Protein AF-A0A6I7X3Z9-F1 (afdb_monomer_lite)

Structure (mmCIF, N/CA/C/O backbone):
data_AF-A0A6I7X3Z9-F1
#
_entry.id   AF-A0A6I7X3Z9-F1
#
loop_
_atom_site.group_PDB
_atom_site.id
_atom_site.type_symbol
_atom_site.label_atom_id
_atom_site.label_alt_id
_atom_site.label_comp_id
_atom_site.label_asym_id
_atom_site.label_entity_id
_atom_site.label_seq_id
_atom_site.pdbx_PDB_ins_code
_atom_site.Cartn_x
_atom_site.Cartn_y
_atom_site.Cartn_z
_atom_site.occupancy
_atom_site.B_iso_or_equiv
_atom_site.auth_seq_id
_atom_site.auth_comp_id
_atom_site.auth_asym_id
_atom_site.auth_atom_id
_atom_site.pdbx_PDB_model_num
ATOM 1 N N . TYR A 1 1 ? -8.063 15.285 -9.037 1.00 55.78 1 TYR A N 1
ATOM 2 C CA . TYR A 1 1 ? -6.685 15.097 -8.549 1.00 55.78 1 TYR A CA 1
ATOM 3 C C . TYR A 1 1 ? -5.780 14.914 -9.747 1.00 55.78 1 TYR A C 1
ATOM 5 O O . TYR A 1 1 ? -6.023 14.003 -10.529 1.00 55.78 1 TYR A O 1
ATOM 13 N N . GLU A 1 2 ? -4.799 15.794 -9.917 1.00 86.88 2 GLU A N 1
ATOM 14 C CA . GLU A 1 2 ? -3.732 15.606 -10.901 1.00 86.88 2 GLU A CA 1
ATOM 15 C C . GLU A 1 2 ? -2.637 14.758 -10.255 1.00 86.88 2 GLU A C 1
ATOM 17 O O . GLU A 1 2 ? -2.036 15.157 -9.259 1.00 86.88 2 GLU A O 1
ATOM 22 N N . TRP A 1 3 ? -2.432 13.549 -10.773 1.00 90.12 3 TRP A N 1
ATOM 23 C CA . TRP A 1 3 ? -1.378 12.659 -10.297 1.00 90.12 3 TRP A CA 1
ATOM 24 C C . TRP A 1 3 ? -0.114 12.864 -11.141 1.00 90.12 3 TRP A C 1
ATOM 26 O O . TRP A 1 3 ? -0.228 12.980 -12.363 1.00 90.12 3 TRP A O 1
ATOM 36 N N . PRO A 1 4 ? 1.090 12.865 -10.540 1.00 95.50 4 PRO A N 1
ATOM 37 C CA . PRO A 1 4 ? 2.332 12.982 -11.294 1.00 95.50 4 PRO A CA 1
ATOM 38 C C . PRO A 1 4 ? 2.612 11.661 -12.026 1.00 95.50 4 PRO A C 1
ATOM 40 O O . PRO A 1 4 ? 3.029 10.664 -11.428 1.00 95.50 4 PRO A O 1
ATOM 43 N N . LEU A 1 5 ? 2.323 11.640 -13.327 1.00 96.81 5 LEU A N 1
ATOM 44 C CA . LEU A 1 5 ? 2.381 10.456 -14.185 1.00 96.81 5 LEU A CA 1
ATOM 45 C C . LEU A 1 5 ? 3.463 10.594 -15.260 1.00 96.81 5 LEU A C 1
ATOM 47 O O . LEU A 1 5 ? 3.667 11.664 -15.829 1.00 96.81 5 LEU A O 1
ATOM 51 N N . LYS A 1 6 ? 4.113 9.476 -15.594 1.00 97.56 6 LYS A N 1
ATOM 52 C CA . LYS A 1 6 ? 5.050 9.349 -16.721 1.00 97.56 6 LYS A CA 1
ATOM 53 C C . LYS A 1 6 ? 4.581 8.270 -17.688 1.00 97.56 6 LYS A C 1
ATOM 55 O O . LYS A 1 6 ? 3.981 7.284 -17.268 1.00 97.56 6 LYS A O 1
ATOM 60 N N . LYS A 1 7 ? 4.861 8.454 -18.981 1.00 97.88 7 LYS A N 1
ATOM 61 C CA . LYS A 1 7 ? 4.532 7.476 -20.030 1.00 97.88 7 LYS A CA 1
ATOM 62 C C . LYS A 1 7 ? 5.337 6.186 -19.854 1.00 97.88 7 LYS A C 1
ATOM 64 O O . LYS A 1 7 ? 6.543 6.233 -19.613 1.00 97.88 7 LYS A O 1
ATOM 69 N N . ALA A 1 8 ? 4.659 5.053 -20.004 1.00 97.88 8 ALA A N 1
ATOM 70 C CA . ALA A 1 8 ? 5.274 3.739 -20.138 1.00 97.88 8 ALA A CA 1
ATOM 71 C C . ALA A 1 8 ? 6.026 3.616 -21.479 1.00 97.88 8 ALA A C 1
ATOM 73 O O . ALA A 1 8 ? 5.779 4.370 -22.422 1.00 97.88 8 ALA A O 1
ATOM 74 N N . LYS A 1 9 ? 6.978 2.683 -21.561 1.00 97.81 9 LYS A N 1
ATOM 75 C CA . LYS A 1 9 ? 7.888 2.523 -22.704 1.00 97.81 9 LYS A CA 1
ATOM 76 C C . LYS A 1 9 ? 7.414 1.492 -23.727 1.00 97.81 9 LYS A C 1
ATOM 78 O O . LYS A 1 9 ? 7.693 1.649 -24.914 1.00 97.81 9 LYS A O 1
ATOM 83 N N . LYS A 1 10 ? 6.805 0.392 -23.285 1.00 98.06 10 LYS A N 1
ATOM 84 C CA . LYS A 1 10 ? 6.406 -0.760 -24.115 1.00 98.06 10 LYS A CA 1
ATOM 85 C C . LYS A 1 10 ? 4.895 -0.913 -24.263 1.00 98.06 10 LYS A C 1
ATOM 87 O O . LYS A 1 10 ? 4.473 -1.634 -25.164 1.00 98.06 10 LYS A O 1
ATOM 92 N N . ILE A 1 11 ? 4.101 -0.252 -23.428 1.00 97.62 1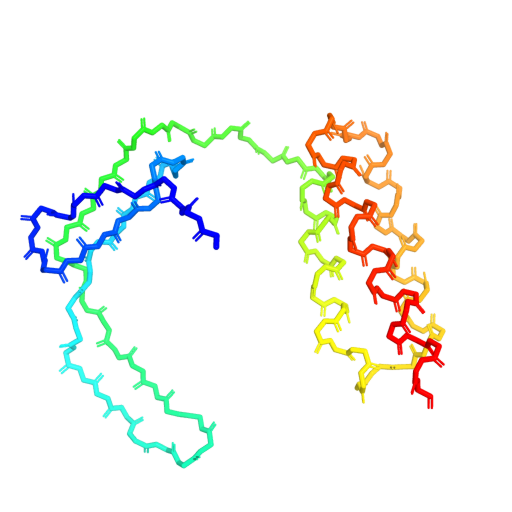1 ILE A N 1
ATOM 93 C CA . ILE A 1 11 ? 2.636 -0.246 -23.506 1.00 97.62 11 ILE A CA 1
ATOM 94 C C . ILE A 1 11 ? 2.093 1.180 -23.618 1.00 97.62 11 ILE A C 1
ATOM 96 O O . ILE A 1 11 ? 2.750 2.134 -23.202 1.00 97.62 11 ILE A O 1
ATOM 100 N N . ASP A 1 12 ? 0.868 1.315 -24.125 1.00 97.00 12 ASP A N 1
ATOM 101 C CA . ASP A 1 12 ? 0.115 2.565 -24.013 1.00 97.00 12 ASP A CA 1
ATOM 102 C C . ASP A 1 12 ? -0.453 2.684 -22.593 1.00 97.00 12 ASP A C 1
ATOM 104 O O . ASP A 1 12 ? -1.535 2.195 -22.272 1.00 97.00 12 ASP A O 1
ATOM 108 N N . GLY A 1 13 ? 0.361 3.232 -21.695 1.00 95.75 13 GLY A N 1
ATOM 109 C CA . GLY A 1 13 ? 0.053 3.329 -20.277 1.00 95.75 13 GLY A CA 1
ATOM 110 C C . GLY A 1 13 ? 0.925 4.355 -19.567 1.00 95.75 13 GLY A C 1
ATOM 111 O O . GLY A 1 13 ? 1.800 4.987 -20.163 1.00 95.75 13 GLY A O 1
ATOM 112 N N . HIS A 1 14 ? 0.681 4.517 -18.269 1.00 97.19 14 HIS A N 1
ATOM 113 C CA . HIS A 1 14 ? 1.422 5.441 -17.418 1.00 97.19 14 HIS A CA 1
ATOM 114 C C . HIS A 1 14 ? 1.857 4.753 -16.124 1.00 97.19 14 HIS A C 1
ATOM 116 O O . HIS A 1 14 ? 1.238 3.785 -15.682 1.00 97.19 14 HIS A O 1
ATOM 122 N N . PHE A 1 15 ? 2.905 5.277 -15.499 1.00 97.50 15 PHE A N 1
ATOM 123 C CA . PHE A 1 15 ? 3.316 4.909 -14.149 1.00 97.50 15 PHE A CA 1
ATOM 124 C C . PHE A 1 15 ? 3.440 6.159 -13.270 1.00 97.50 15 PHE A C 1
ATOM 126 O O . PHE A 1 15 ? 3.653 7.265 -13.770 1.00 97.50 15 PHE A O 1
ATOM 133 N N . LEU A 1 16 ? 3.304 5.982 -11.955 1.00 97.19 16 LEU A N 1
ATOM 134 C CA . LEU A 1 16 ? 3.473 7.059 -10.977 1.00 97.19 16 LEU A CA 1
ATOM 135 C C . LEU A 1 16 ? 4.933 7.508 -10.933 1.00 97.19 16 LEU A C 1
ATOM 137 O O . LEU A 1 16 ? 5.821 6.692 -10.690 1.00 97.19 16 LEU A O 1
ATOM 141 N N . GLU A 1 17 ? 5.184 8.804 -11.096 1.00 96.69 17 GLU A N 1
ATOM 142 C CA . GLU A 1 17 ? 6.538 9.366 -11.095 1.00 96.69 17 GLU A CA 1
ATOM 143 C C . GLU A 1 17 ? 7.313 9.047 -9.807 1.00 96.69 17 GLU A C 1
ATOM 145 O O . GLU A 1 17 ? 8.509 8.778 -9.862 1.00 96.69 17 GLU A O 1
ATOM 150 N N . GLY A 1 18 ? 6.629 9.028 -8.659 1.00 94.69 18 GLY A N 1
ATOM 151 C CA . GLY A 1 18 ? 7.230 8.778 -7.345 1.00 94.69 18 GLY A CA 1
ATOM 152 C C . GLY A 1 18 ? 7.473 7.305 -6.990 1.00 94.69 18 GLY A C 1
ATOM 153 O O . GLY A 1 18 ? 7.793 7.018 -5.837 1.00 94.69 18 GLY A O 1
ATOM 154 N N . THR A 1 19 ? 7.281 6.360 -7.918 1.00 96.94 19 THR A N 1
ATOM 155 C CA . THR A 1 19 ? 7.476 4.930 -7.630 1.00 96.94 19 THR A CA 1
ATOM 156 C C . THR A 1 19 ? 8.953 4.536 -7.567 1.00 96.94 19 THR A C 1
ATOM 158 O O . THR A 1 19 ? 9.783 5.047 -8.317 1.00 96.94 19 THR A O 1
ATOM 161 N N . LEU A 1 20 ? 9.284 3.556 -6.719 1.00 98.00 20 LEU A N 1
ATOM 162 C CA . LEU A 1 20 ? 10.629 2.966 -6.672 1.00 98.00 20 LEU A CA 1
ATOM 163 C C . LEU A 1 20 ? 10.910 2.094 -7.898 1.00 98.00 20 LEU A C 1
ATOM 165 O O . LEU A 1 20 ? 12.027 2.053 -8.400 1.00 98.00 20 LEU A O 1
ATOM 169 N N . ALA A 1 21 ? 9.888 1.404 -8.395 1.00 98.06 21 ALA A N 1
ATOM 170 C CA . ALA A 1 21 ? 9.965 0.556 -9.572 1.00 98.06 21 ALA A CA 1
ATOM 171 C C . ALA A 1 21 ? 8.593 0.480 -10.244 1.00 98.06 21 ALA A C 1
ATOM 173 O O . ALA A 1 21 ? 7.560 0.686 -9.603 1.00 98.06 21 ALA A O 1
ATOM 174 N N . HIS A 1 22 ? 8.568 0.161 -11.532 1.00 98.25 22 HIS A N 1
ATOM 175 C CA . HIS A 1 22 ? 7.325 -0.175 -12.217 1.00 98.25 22 HIS A CA 1
ATOM 176 C C . HIS A 1 22 ? 7.496 -1.410 -13.096 1.00 98.25 22 HIS A C 1
ATOM 178 O O . HIS A 1 22 ? 8.600 -1.774 -13.511 1.00 98.25 22 HIS A O 1
ATOM 184 N N . CYS A 1 23 ? 6.368 -2.061 -13.358 1.00 98.25 23 CYS A N 1
ATOM 185 C CA . CYS A 1 23 ? 6.262 -3.202 -14.247 1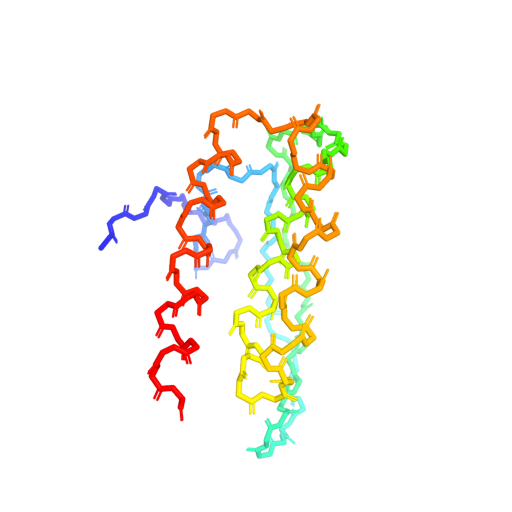.00 98.25 23 CYS A CA 1
ATOM 186 C C . CYS A 1 23 ? 5.157 -2.913 -15.257 1.00 98.25 23 CYS A C 1
ATOM 188 O O . CYS A 1 23 ? 4.004 -2.723 -14.881 1.00 98.25 23 CYS A O 1
ATOM 190 N N . GLU A 1 24 ? 5.510 -2.909 -16.533 1.00 98.38 24 GLU A N 1
ATOM 191 C CA . GLU A 1 24 ? 4.547 -2.870 -17.622 1.00 98.38 24 GLU A CA 1
ATOM 192 C C . GLU A 1 24 ? 4.101 -4.294 -17.918 1.00 98.38 24 GLU A C 1
ATOM 194 O O . GLU A 1 24 ? 4.926 -5.216 -18.010 1.00 98.38 24 GLU A O 1
ATOM 199 N N . VAL A 1 25 ? 2.792 -4.478 -18.050 1.00 98.19 25 VAL A N 1
ATOM 200 C CA . VAL A 1 25 ? 2.202 -5.795 -18.240 1.00 98.19 25 VAL A CA 1
ATOM 201 C C . VAL A 1 25 ? 1.248 -5.815 -19.421 1.00 98.19 25 VAL A C 1
ATOM 203 O O . VAL A 1 25 ? 0.575 -4.827 -19.706 1.00 98.19 25 VAL A O 1
ATOM 206 N N . LYS A 1 26 ? 1.183 -6.961 -20.095 1.00 97.81 26 LYS A N 1
ATOM 207 C CA . LYS A 1 26 ? 0.198 -7.254 -21.133 1.00 97.81 26 LYS A CA 1
ATOM 208 C C . LYS A 1 26 ? -0.729 -8.353 -20.630 1.00 97.81 26 LYS A C 1
ATOM 210 O O . LYS A 1 26 ? -0.251 -9.388 -20.169 1.00 97.81 26 LYS A O 1
ATOM 215 N N . LEU A 1 27 ? -2.035 -8.128 -20.726 1.00 97.44 27 LEU A N 1
ATOM 216 C CA . LEU A 1 27 ? -3.040 -9.145 -20.432 1.00 97.44 27 LEU A CA 1
ATOM 217 C C . LEU A 1 27 ? -2.924 -10.275 -21.461 1.00 97.44 27 LEU A C 1
ATOM 219 O O . LEU A 1 27 ? -2.955 -10.023 -22.666 1.00 97.44 27 LEU A O 1
ATOM 223 N N . THR A 1 28 ? -2.752 -11.503 -20.987 1.00 97.75 28 THR A N 1
ATOM 224 C CA . THR A 1 28 ? -2.611 -12.694 -21.837 1.00 97.75 28 THR A CA 1
ATOM 225 C C . THR A 1 28 ? -3.826 -13.600 -21.769 1.00 97.75 28 THR A C 1
ATOM 227 O O . THR A 1 28 ? -4.128 -14.279 -22.743 1.00 97.75 28 THR A O 1
ATOM 230 N N . HIS A 1 29 ? -4.503 -13.631 -20.622 1.00 97.81 29 HIS A N 1
ATOM 231 C CA . HIS A 1 29 ? -5.659 -14.487 -20.400 1.00 97.81 29 HIS A CA 1
ATOM 232 C C . HIS A 1 29 ? -6.563 -13.900 -19.316 1.00 97.81 29 HIS A C 1
ATOM 234 O O . HIS A 1 29 ? -6.080 -13.220 -18.406 1.00 97.81 29 HIS A O 1
ATOM 240 N N . VAL A 1 30 ? -7.859 -14.177 -19.416 1.00 97.94 30 VAL A N 1
ATOM 241 C CA . VAL A 1 30 ? -8.857 -13.856 -18.397 1.00 97.94 30 VAL A CA 1
ATOM 242 C C . VAL A 1 30 ? -9.616 -15.141 -18.093 1.00 97.94 30 VAL A C 1
ATOM 244 O O . VAL A 1 30 ? -10.206 -15.716 -19.004 1.00 97.94 30 VAL A O 1
ATOM 247 N N . ASP A 1 31 ? -9.591 -15.569 -16.831 1.00 97.88 31 ASP A N 1
ATOM 248 C CA . ASP A 1 31 ? -10.571 -16.533 -16.330 1.00 97.88 31 ASP A CA 1
ATOM 249 C C . ASP A 1 31 ? -11.815 -15.732 -15.948 1.00 97.88 31 ASP A C 1
ATOM 251 O O . ASP A 1 31 ? -11.795 -14.978 -14.963 1.00 97.88 31 ASP A O 1
ATOM 255 N N . ASP A 1 32 ? -12.882 -15.885 -16.727 1.00 95.62 32 ASP A N 1
ATOM 256 C CA . ASP A 1 32 ? -14.160 -15.250 -16.435 1.00 95.62 32 ASP A CA 1
ATOM 257 C C . ASP A 1 32 ? -14.836 -15.926 -15.235 1.00 95.62 32 ASP A C 1
ATOM 259 O O . ASP A 1 32 ? -15.043 -17.138 -15.196 1.00 95.62 32 ASP A O 1
ATOM 263 N N . 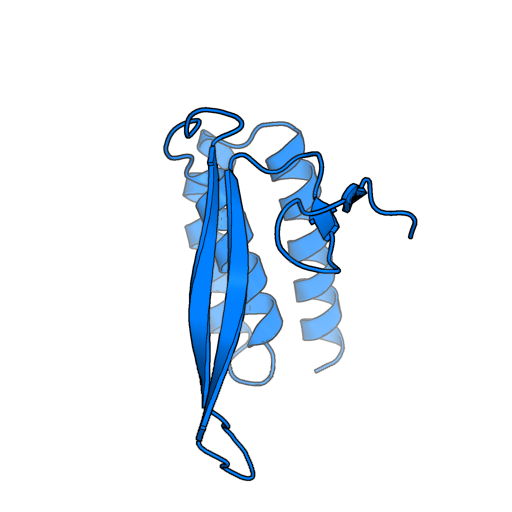ASP A 1 33 ? -15.207 -15.115 -14.249 1.00 97.38 33 ASP A N 1
ATOM 264 C CA . ASP A 1 33 ? -16.048 -15.493 -13.117 1.00 97.38 33 ASP A CA 1
ATOM 265 C C . ASP A 1 33 ? -16.918 -14.274 -12.766 1.00 97.38 33 ASP A C 1
ATOM 267 O O . ASP A 1 33 ? -16.403 -13.150 -12.732 1.00 97.38 33 ASP A O 1
ATOM 271 N N . PRO A 1 34 ? -18.228 -14.451 -12.514 1.00 95.69 34 PRO A N 1
ATOM 272 C CA . PRO A 1 34 ? -19.151 -13.334 -12.308 1.00 95.69 34 PRO A CA 1
ATOM 273 C C . PRO A 1 34 ? -18.875 -12.512 -11.038 1.00 95.69 34 PRO A C 1
ATOM 275 O O . PRO A 1 34 ? -19.396 -11.406 -10.909 1.00 95.69 34 PRO A O 1
ATOM 278 N N . VAL A 1 35 ? -18.085 -13.026 -10.090 1.00 96.81 35 VAL A N 1
ATOM 279 C CA . VAL A 1 35 ? -17.797 -12.381 -8.797 1.00 96.81 35 VAL A CA 1
ATOM 280 C C . VAL A 1 35 ? -16.296 -12.143 -8.591 1.00 96.81 35 VAL A C 1
ATOM 282 O O . VAL A 1 35 ? -15.904 -11.159 -7.959 1.00 96.81 35 VAL A O 1
ATOM 285 N N . ARG A 1 36 ? -15.435 -13.033 -9.091 1.00 96.69 36 ARG A N 1
ATOM 286 C CA . ARG A 1 36 ? -13.981 -13.020 -8.890 1.00 96.69 36 ARG A CA 1
ATOM 287 C C . ARG A 1 36 ? -13.230 -13.449 -10.164 1.00 96.69 36 ARG A C 1
ATOM 289 O O . ARG A 1 36 ? -12.609 -14.517 -10.166 1.00 96.69 36 ARG A O 1
ATOM 296 N N . PRO A 1 37 ? -13.230 -12.622 -11.222 1.00 97.44 37 PRO A N 1
ATOM 297 C CA . PRO A 1 37 ? -12.445 -12.905 -12.417 1.00 97.44 37 PRO A CA 1
ATOM 298 C C . PRO A 1 37 ? -10.946 -12.900 -12.093 1.00 97.44 37 PRO A C 1
ATOM 300 O O . PRO A 1 37 ? -10.490 -12.179 -11.195 1.00 97.44 37 PRO A O 1
ATOM 303 N N . LYS A 1 38 ? -10.158 -13.679 -12.836 1.00 98.19 38 LYS A N 1
ATOM 304 C CA . LYS A 1 38 ? -8.690 -13.661 -12.727 1.00 98.19 38 LYS A CA 1
ATOM 305 C C . LYS A 1 38 ? -8.083 -13.144 -14.017 1.00 98.19 38 LYS A C 1
ATOM 307 O O . LYS A 1 38 ? -8.358 -13.660 -15.091 1.00 98.19 38 LYS A O 1
ATOM 312 N N . LEU A 1 39 ? -7.218 -12.144 -13.900 1.00 97.88 39 LEU A N 1
ATOM 313 C CA . LEU A 1 39 ? -6.515 -11.550 -15.030 1.00 97.88 39 LEU A CA 1
ATOM 314 C C . LEU A 1 39 ? -5.053 -11.996 -14.989 1.00 97.88 39 LEU A C 1
ATOM 316 O O . LEU A 1 39 ? -4.324 -11.671 -14.049 1.00 97.88 39 LEU A O 1
ATOM 320 N N . PHE A 1 40 ? -4.618 -12.729 -16.010 1.00 98.12 40 PHE A N 1
ATOM 321 C CA . PHE A 1 40 ? -3.238 -13.180 -16.145 1.00 98.12 40 PHE A CA 1
ATOM 322 C C . PHE A 1 40 ? -2.464 -12.201 -17.009 1.00 98.12 40 PHE A C 1
ATOM 324 O O . PHE A 1 40 ? -2.786 -11.970 -18.176 1.00 98.12 40 PHE A O 1
ATOM 331 N N . CYS A 1 41 ? -1.418 -11.640 -16.422 1.00 97.88 41 CYS A N 1
ATOM 332 C CA . CYS A 1 41 ? -0.636 -10.5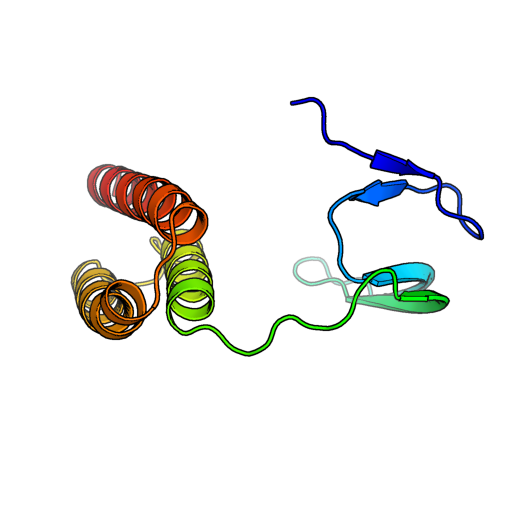75 -17.015 1.00 97.88 41 CYS A CA 1
ATOM 333 C C . CYS A 1 41 ? 0.819 -11.018 -17.174 1.00 97.88 41 CYS A C 1
ATOM 335 O O . CYS A 1 41 ? 1.481 -11.375 -16.198 1.00 97.88 41 CYS A O 1
ATOM 337 N N . GLN A 1 42 ? 1.343 -10.943 -18.396 1.00 98.12 42 GLN A N 1
ATOM 338 C CA . GLN A 1 42 ? 2.764 -11.131 -18.666 1.00 98.12 42 GLN A CA 1
ATOM 339 C C . GLN A 1 42 ? 3.508 -9.811 -18.468 1.00 98.12 42 GLN A C 1
ATOM 341 O O . GLN A 1 42 ? 3.119 -8.777 -19.007 1.00 98.12 42 GLN A O 1
ATOM 346 N N . SER A 1 43 ? 4.618 -9.845 -17.730 1.00 98.00 43 SER A N 1
ATOM 347 C CA . SER A 1 43 ? 5.525 -8.701 -17.622 1.00 98.00 43 SER A CA 1
ATOM 348 C C . SER A 1 43 ? 6.311 -8.522 -18.920 1.00 98.00 43 SER A C 1
ATOM 350 O O . SER A 1 43 ? 7.059 -9.413 -19.316 1.00 98.00 43 SER A O 1
ATOM 352 N N . VAL A 1 44 ? 6.142 -7.369 -19.569 1.00 98.44 44 VAL A N 1
ATOM 353 C CA . VAL A 1 44 ? 6.799 -7.037 -20.848 1.00 98.44 44 VAL A CA 1
ATOM 354 C C . VAL A 1 44 ? 7.925 -6.015 -20.686 1.00 98.44 44 VAL A C 1
ATOM 356 O O . VAL A 1 44 ? 8.813 -5.923 -21.533 1.00 98.44 44 VAL A O 1
ATOM 359 N N . HIS A 1 45 ? 7.921 -5.259 -19.587 1.00 98.50 45 HIS A N 1
ATOM 360 C CA . HIS A 1 45 ? 9.005 -4.355 -19.222 1.00 98.50 45 HIS A CA 1
ATOM 361 C C . HIS A 1 45 ? 9.055 -4.164 -17.706 1.00 98.50 45 HIS A C 1
ATOM 363 O O . HIS A 1 45 ? 8.017 -4.094 -17.051 1.00 98.50 45 HIS A O 1
ATOM 369 N N . ARG A 1 46 ? 10.258 -4.073 -17.137 1.00 98.25 46 ARG A N 1
ATOM 370 C CA . ARG A 1 46 ? 10.477 -3.772 -15.718 1.00 98.25 46 ARG A CA 1
ATOM 371 C C . ARG A 1 46 ? 11.558 -2.717 -15.613 1.00 98.25 46 ARG A C 1
ATOM 373 O O . ARG A 1 46 ? 12.594 -2.844 -16.261 1.00 98.25 46 ARG A O 1
ATOM 380 N N . VAL A 1 47 ? 11.325 -1.714 -14.778 1.00 98.38 47 VAL A N 1
ATOM 381 C CA . VAL A 1 47 ? 12.303 -0.662 -14.507 1.00 98.38 47 VAL A CA 1
ATOM 382 C C . VAL A 1 47 ? 12.392 -0.450 -13.009 1.00 98.38 47 VAL A C 1
ATOM 384 O O . VAL A 1 47 ? 11.372 -0.323 -12.329 1.00 98.38 47 VAL A O 1
ATOM 387 N N . ASN A 1 48 ? 13.623 -0.400 -12.513 1.00 98.19 48 ASN A N 1
ATOM 388 C CA . ASN A 1 48 ? 13.938 -0.005 -11.153 1.00 98.19 48 ASN A CA 1
ATOM 389 C C . ASN A 1 48 ? 14.485 1.428 -11.181 1.00 98.19 48 ASN A C 1
ATOM 391 O O . ASN A 1 48 ? 15.521 1.673 -11.795 1.00 98.19 48 ASN A O 1
ATOM 395 N N . HIS A 1 49 ? 13.770 2.360 -10.557 1.00 97.81 49 HIS A N 1
ATOM 396 C CA . HIS A 1 49 ? 14.121 3.782 -10.505 1.00 97.81 49 HIS A CA 1
ATOM 397 C C . HIS A 1 49 ? 14.894 4.140 -9.237 1.00 97.81 49 HIS A C 1
ATOM 399 O O . HIS A 1 49 ? 15.606 5.140 -9.207 1.00 97.81 49 HIS A O 1
ATOM 405 N N . SER A 1 50 ? 14.722 3.374 -8.158 1.00 97.56 50 SER A N 1
ATOM 406 C CA . SER A 1 50 ? 15.346 3.631 -6.861 1.00 97.56 50 SER A CA 1
ATOM 407 C C . SER A 1 50 ? 15.353 2.379 -5.992 1.00 97.56 50 SER A C 1
ATOM 409 O O . SER A 1 50 ? 14.404 1.598 -5.987 1.00 97.56 50 SER A O 1
ATOM 411 N N . ALA A 1 51 ? 16.403 2.222 -5.187 1.00 97.38 51 ALA A N 1
ATOM 412 C CA . ALA A 1 51 ? 16.503 1.119 -4.242 1.00 97.38 51 ALA A CA 1
ATOM 413 C C . ALA A 1 51 ? 15.363 1.129 -3.207 1.00 97.38 51 ALA A C 1
ATOM 415 O O . ALA A 1 51 ? 14.839 2.181 -2.822 1.00 97.38 51 ALA A O 1
ATOM 416 N N . PHE A 1 52 ? 15.016 -0.062 -2.717 1.00 96.50 52 PHE A N 1
ATOM 417 C CA . PHE A 1 52 ? 14.121 -0.208 -1.577 1.00 96.50 52 PHE A CA 1
ATOM 418 C C . PHE A 1 52 ? 14.718 0.488 -0.352 1.00 96.50 52 PHE A C 1
ATOM 420 O O . PHE A 1 52 ? 15.888 0.298 -0.026 1.00 96.50 52 PHE A O 1
ATOM 427 N N . LYS A 1 53 ? 13.904 1.294 0.331 1.00 94.94 53 LYS A N 1
ATOM 428 C CA . LYS A 1 53 ? 14.365 2.154 1.433 1.00 94.94 53 LYS A CA 1
ATOM 429 C C . LYS A 1 53 ? 14.446 1.440 2.786 1.00 94.94 53 LYS A C 1
ATOM 431 O O . LYS A 1 53 ? 14.797 2.068 3.778 1.00 94.94 53 LYS A O 1
ATOM 436 N N . GLY A 1 54 ? 14.154 0.141 2.818 1.00 97.25 54 GLY A N 1
ATOM 437 C CA . GLY A 1 54 ? 14.164 -0.668 4.031 1.00 97.25 54 GLY A CA 1
ATOM 438 C C . GLY A 1 54 ? 12.783 -0.800 4.670 1.00 97.25 54 GLY A C 1
ATOM 439 O O . GLY A 1 54 ? 11.818 -0.143 4.281 1.00 97.25 54 GLY A O 1
ATOM 440 N N . PHE A 1 55 ? 12.689 -1.695 5.649 1.00 98.25 55 PHE A N 1
ATOM 441 C CA . PHE A 1 55 ? 11.454 -1.924 6.387 1.00 98.25 55 PHE A CA 1
ATOM 442 C C . PHE A 1 55 ? 11.208 -0.813 7.407 1.00 98.25 55 PHE A C 1
ATOM 444 O O . PHE A 1 55 ? 12.102 -0.442 8.166 1.00 98.25 55 PHE A O 1
ATOM 451 N N . ASN A 1 56 ? 9.968 -0.330 7.470 1.00 98.38 56 ASN A N 1
ATOM 452 C CA . ASN A 1 56 ? 9.533 0.657 8.449 1.00 98.38 56 ASN A CA 1
ATOM 453 C C . ASN A 1 56 ? 8.215 0.200 9.096 1.00 98.38 56 ASN A C 1
ATOM 455 O O . ASN A 1 56 ? 7.225 -0.064 8.412 1.00 98.38 56 ASN A O 1
ATOM 459 N N . ARG A 1 57 ? 8.200 0.094 10.431 1.00 98.44 57 ARG A N 1
ATOM 460 C CA . ARG A 1 57 ? 7.038 -0.416 11.177 1.00 98.44 57 ARG A CA 1
ATOM 461 C C . ARG A 1 57 ? 5.837 0.525 11.113 1.00 98.44 57 ARG A C 1
ATOM 463 O O . ARG A 1 57 ? 4.713 0.040 11.160 1.00 98.44 57 ARG A O 1
ATOM 470 N N . ALA A 1 58 ? 6.042 1.831 10.978 1.00 98.62 58 ALA A N 1
ATOM 471 C CA . ALA A 1 58 ? 4.967 2.796 10.812 1.00 98.62 58 ALA A CA 1
ATOM 472 C C . ALA A 1 58 ? 4.322 2.697 9.429 1.00 98.62 58 ALA A C 1
ATOM 474 O O . ALA A 1 58 ? 3.101 2.696 9.350 1.00 98.62 58 ALA A O 1
ATOM 475 N N . GLN A 1 59 ? 5.104 2.503 8.365 1.00 98.50 59 GLN A N 1
ATOM 476 C CA . GLN A 1 59 ? 4.561 2.250 7.024 1.00 98.50 59 GLN A CA 1
ATOM 477 C C . GLN A 1 59 ? 3.719 0.972 6.986 1.00 98.50 59 GLN A C 1
ATOM 479 O O . GLN A 1 59 ? 2.616 0.980 6.444 1.00 98.50 59 GLN A O 1
ATOM 484 N N . LEU A 1 60 ? 4.201 -0.103 7.622 1.00 98.25 60 LEU A N 1
ATOM 485 C CA . LEU A 1 60 ? 3.420 -1.332 7.796 1.00 98.25 60 LEU A CA 1
ATOM 486 C C . LEU A 1 60 ? 2.142 -1.078 8.607 1.00 98.25 60 LEU A C 1
ATOM 488 O O . LEU A 1 60 ? 1.079 -1.558 8.238 1.00 98.25 60 LEU A O 1
ATOM 492 N N . SER A 1 61 ? 2.223 -0.276 9.672 1.00 98.69 61 SER A N 1
ATOM 493 C CA . SER A 1 61 ? 1.059 0.051 10.505 1.00 98.69 61 SER A CA 1
ATOM 494 C C . SER A 1 61 ? -0.008 0.823 9.729 1.00 98.69 61 SER A C 1
ATOM 496 O O . SER A 1 61 ? -1.186 0.494 9.818 1.00 98.69 61 SER A O 1
ATOM 498 N N . VAL A 1 62 ? 0.395 1.814 8.929 1.00 98.69 62 VAL A N 1
ATOM 499 C CA . VAL A 1 62 ? -0.511 2.573 8.051 1.00 98.69 62 VAL A CA 1
ATOM 500 C C . VAL A 1 62 ? -1.169 1.652 7.018 1.00 98.69 62 VAL A C 1
ATOM 502 O O . VAL A 1 62 ? -2.373 1.754 6.788 1.00 98.69 62 VAL A O 1
ATOM 505 N N . LEU A 1 63 ? -0.405 0.729 6.422 1.00 98.50 63 LEU A N 1
ATOM 506 C CA . LEU A 1 63 ? -0.935 -0.252 5.472 1.00 98.50 63 LEU A CA 1
ATOM 507 C C . LEU A 1 63 ? -2.002 -1.150 6.116 1.00 98.50 63 LEU A C 1
ATOM 509 O O . LEU A 1 63 ? -3.087 -1.308 5.557 1.00 98.50 63 LEU A O 1
ATOM 513 N N . GLU A 1 64 ? -1.723 -1.703 7.296 1.00 98.56 64 GLU A N 1
ATOM 514 C CA . GLU A 1 64 ? -2.675 -2.558 8.014 1.00 98.56 64 GLU A CA 1
ATOM 515 C C . GLU A 1 64 ? -3.920 -1.780 8.464 1.00 98.56 64 GLU A C 1
ATOM 517 O O . GLU A 1 64 ? -5.041 -2.267 8.312 1.00 98.56 64 GLU A O 1
ATOM 522 N N . ALA A 1 65 ? -3.773 -0.529 8.911 1.00 98.50 65 ALA A N 1
ATOM 523 C CA . ALA A 1 65 ? -4.915 0.333 9.217 1.00 98.50 65 ALA A CA 1
ATOM 524 C C . ALA A 1 65 ? -5.803 0.576 7.979 1.00 98.50 65 ALA A C 1
ATOM 526 O O . ALA A 1 65 ? -7.031 0.546 8.079 1.00 98.50 65 ALA A O 1
ATOM 527 N N . ALA A 1 66 ? -5.214 0.733 6.788 1.00 98.50 66 ALA A N 1
ATOM 528 C CA . ALA A 1 66 ? -5.981 0.844 5.546 1.00 98.50 66 ALA A CA 1
ATOM 529 C C . ALA A 1 66 ? -6.758 -0.441 5.211 1.00 98.50 66 ALA A C 1
ATOM 531 O O . ALA A 1 66 ? -7.894 -0.384 4.727 1.00 98.50 66 ALA A O 1
ATOM 532 N N . ILE A 1 67 ? -6.191 -1.607 5.530 1.00 98.19 67 ILE A N 1
ATOM 533 C CA . ILE A 1 67 ? -6.887 -2.891 5.409 1.00 98.19 67 ILE A CA 1
ATOM 534 C C . ILE A 1 67 ? -8.062 -2.956 6.393 1.00 98.19 67 ILE A C 1
ATOM 536 O O . ILE A 1 67 ? -9.157 -3.356 5.983 1.00 98.19 67 ILE A O 1
ATOM 540 N N . LEU A 1 68 ? -7.881 -2.530 7.647 1.00 98.12 68 LEU A N 1
ATOM 541 C CA . LEU A 1 68 ? -8.959 -2.466 8.642 1.00 98.12 68 LEU A CA 1
ATOM 542 C C . LEU A 1 68 ? -10.117 -1.582 8.163 1.00 98.12 68 LEU A C 1
ATOM 544 O O . LEU A 1 68 ? -11.263 -2.033 8.190 1.00 98.12 68 LEU A O 1
ATOM 548 N N . LEU A 1 69 ? -9.824 -0.388 7.631 1.00 98.12 69 LEU A N 1
ATOM 549 C CA . LEU A 1 69 ? -10.836 0.506 7.055 1.00 98.12 69 LEU A CA 1
ATOM 550 C C . LEU A 1 69 ? -11.668 -0.199 5.973 1.00 98.12 69 LEU A C 1
ATOM 552 O O . LEU A 1 69 ? -12.895 -0.129 5.979 1.00 98.12 69 LEU A O 1
ATOM 556 N N . SER A 1 70 ? -11.019 -0.936 5.066 1.00 97.25 70 SER A N 1
ATOM 557 C CA . SER A 1 70 ? -11.713 -1.656 3.983 1.00 97.25 70 SER A CA 1
ATOM 558 C C . SER A 1 70 ? -12.609 -2.809 4.465 1.00 97.25 70 SER A C 1
ATOM 560 O O . SER A 1 70 ? -13.442 -3.319 3.711 1.00 97.25 70 SER A O 1
ATOM 562 N N . ARG A 1 71 ? -12.433 -3.256 5.715 1.00 96.44 71 ARG A N 1
ATOM 563 C CA . ARG A 1 71 ? -13.135 -4.398 6.319 1.00 96.44 71 ARG A CA 1
ATOM 564 C C . ARG A 1 71 ? -14.089 -3.989 7.434 1.00 96.44 71 ARG A C 1
ATOM 566 O O . ARG A 1 71 ? -14.621 -4.866 8.108 1.00 96.44 71 ARG A O 1
ATOM 573 N N . ILE A 1 72 ? -14.335 -2.695 7.599 1.00 95.81 72 ILE A N 1
ATOM 574 C CA . ILE A 1 72 ? -15.099 -2.155 8.723 1.00 95.81 72 ILE A CA 1
ATOM 575 C C . ILE A 1 72 ? -16.516 -2.742 8.834 1.00 95.81 72 ILE A C 1
ATOM 577 O O . ILE A 1 72 ? -16.961 -3.055 9.927 1.00 95.81 72 ILE A O 1
ATOM 581 N N . ASN A 1 73 ? -17.163 -3.053 7.704 1.00 94.38 73 ASN A N 1
ATOM 582 C CA . ASN A 1 73 ? -18.495 -3.680 7.665 1.00 94.38 73 ASN A CA 1
ATOM 583 C C . ASN A 1 73 ? -18.479 -5.207 7.902 1.00 94.38 73 ASN A C 1
ATOM 585 O O . ASN A 1 73 ? -19.516 -5.858 7.814 1.00 94.38 73 ASN A O 1
ATOM 589 N N . ARG A 1 74 ? -17.303 -5.816 8.094 1.00 95.44 74 ARG A N 1
ATOM 590 C CA . ARG A 1 74 ? -17.115 -7.273 8.255 1.00 95.44 74 ARG A CA 1
ATOM 591 C C . ARG A 1 74 ? -16.483 -7.652 9.594 1.00 95.44 74 ARG A C 1
ATOM 593 O O . ARG A 1 74 ? -16.401 -8.836 9.906 1.00 95.44 74 ARG A O 1
ATOM 600 N N . LEU A 1 75 ? -15.989 -6.675 10.347 1.00 96.12 75 LEU A N 1
ATOM 601 C CA . LEU A 1 75 ? -15.308 -6.863 11.622 1.00 96.12 75 LEU A CA 1
ATOM 602 C C . LEU A 1 75 ? -16.068 -6.106 12.708 1.00 96.12 75 LEU A C 1
ATOM 604 O O . LEU A 1 75 ? -16.663 -5.065 12.445 1.00 96.12 75 LEU A O 1
ATOM 608 N N . SER A 1 76 ? -16.040 -6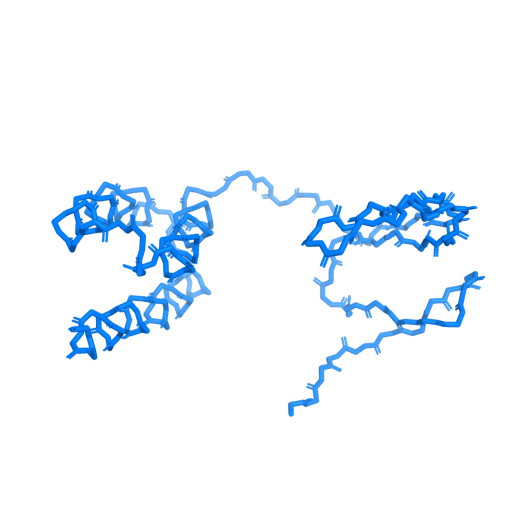.613 13.940 1.00 96.31 76 SER A N 1
ATOM 609 C CA . SER A 1 76 ? -16.623 -5.878 15.059 1.00 96.31 76 SER A CA 1
ATOM 610 C C . SER A 1 76 ? -15.812 -4.616 15.353 1.00 96.31 76 SER A C 1
ATOM 612 O O . SER A 1 76 ? -14.584 -4.615 15.247 1.00 96.31 76 SER A O 1
ATOM 614 N N . SER A 1 77 ? -16.492 -3.558 15.799 1.00 96.25 77 SER A N 1
ATOM 615 C CA . SER A 1 77 ? -15.840 -2.313 16.222 1.00 96.25 77 SER A CA 1
ATOM 616 C C . SER A 1 77 ? -14.744 -2.575 17.266 1.00 96.25 77 SER A C 1
ATOM 618 O O . SER A 1 77 ? -13.626 -2.088 17.118 1.00 96.25 77 SER A O 1
ATOM 620 N N . ALA A 1 78 ? -15.001 -3.438 18.256 1.00 97.19 78 ALA A N 1
ATOM 621 C CA . ALA A 1 78 ? -14.005 -3.821 19.261 1.00 97.19 78 ALA A CA 1
ATOM 622 C C . ALA A 1 78 ? -12.727 -4.412 18.636 1.00 97.19 78 ALA A C 1
ATOM 624 O O . ALA A 1 78 ? -11.625 -4.026 19.014 1.00 97.19 78 ALA A O 1
ATOM 625 N N . LYS A 1 79 ? -12.859 -5.290 17.628 1.00 97.31 79 LYS A N 1
ATOM 626 C CA . LYS A 1 79 ? -11.703 -5.865 16.927 1.00 97.31 79 LYS A CA 1
ATOM 627 C C . LYS A 1 79 ? -10.904 -4.791 16.190 1.00 97.31 79 LYS A C 1
ATOM 629 O O . LYS A 1 79 ? -9.682 -4.815 16.264 1.00 97.31 79 LYS A O 1
ATOM 634 N N . ILE A 1 80 ? -11.573 -3.849 15.520 1.00 97.88 80 ILE A N 1
ATOM 635 C CA . ILE A 1 80 ? -10.904 -2.731 14.835 1.00 97.88 80 ILE A CA 1
ATOM 636 C C . ILE A 1 80 ? -10.073 -1.904 15.825 1.00 97.88 80 ILE A C 1
ATOM 638 O O . ILE A 1 80 ? -8.904 -1.638 15.554 1.00 97.88 80 ILE A O 1
ATOM 642 N N . HIS A 1 81 ? -10.644 -1.548 16.979 1.00 97.25 81 HIS A N 1
ATOM 643 C CA . HIS A 1 81 ? -9.946 -0.759 17.997 1.00 97.25 81 HIS A CA 1
ATOM 644 C C . HIS A 1 81 ? -8.723 -1.493 18.556 1.00 97.25 81 HIS A C 1
ATOM 646 O O . HIS A 1 81 ? -7.636 -0.925 18.567 1.00 97.25 81 HIS A O 1
ATOM 652 N N . THR A 1 82 ? -8.863 -2.767 18.937 1.00 98.19 82 THR A N 1
ATOM 653 C CA . THR A 1 82 ? -7.736 -3.561 19.457 1.00 98.19 82 THR A CA 1
ATOM 654 C C . THR A 1 82 ? -6.589 -3.682 18.448 1.00 98.19 82 THR A C 1
ATOM 656 O O . THR A 1 82 ? -5.421 -3.581 18.819 1.00 98.19 82 THR A O 1
ATOM 659 N N . GLU A 1 83 ? -6.893 -3.882 17.162 1.00 98.06 83 GLU A N 1
ATOM 660 C CA . GLU A 1 83 ? -5.856 -3.929 16.124 1.00 98.06 83 GLU A CA 1
ATOM 661 C C . GLU A 1 83 ? -5.178 -2.561 15.954 1.00 98.06 83 GLU A C 1
ATOM 663 O O . GLU A 1 83 ? -3.950 -2.484 15.918 1.00 98.06 83 GLU A O 1
ATOM 668 N N . LEU A 1 84 ? -5.947 -1.465 15.923 1.00 98.12 84 LEU A N 1
ATOM 669 C CA . LEU A 1 84 ? -5.394 -0.109 15.849 1.00 98.12 84 LEU A CA 1
ATOM 670 C C . LEU A 1 84 ? -4.466 0.216 17.027 1.00 98.12 84 LEU A C 1
ATOM 672 O O . LEU A 1 84 ? -3.391 0.778 16.810 1.00 98.12 84 LEU A O 1
ATOM 676 N N . GLU A 1 85 ? -4.837 -0.169 18.249 1.00 98.19 85 GLU A N 1
ATOM 677 C CA . GLU A 1 85 ? -3.999 -0.008 19.443 1.00 98.19 85 GLU A CA 1
ATOM 678 C C . GLU A 1 85 ? -2.654 -0.729 19.293 1.00 98.19 85 GLU A C 1
ATOM 680 O O . GLU A 1 85 ? -1.599 -0.156 19.580 1.00 98.19 85 GLU A O 1
ATOM 685 N N . TYR A 1 86 ? -2.668 -1.966 18.787 1.00 98.25 86 TYR A N 1
ATOM 686 C CA . TYR A 1 86 ? -1.448 -2.735 18.554 1.00 98.25 86 TYR A CA 1
ATOM 687 C C . TYR A 1 86 ? -0.559 -2.099 17.472 1.00 98.25 86 TYR A C 1
ATOM 689 O O . TYR A 1 86 ? 0.649 -1.914 17.676 1.00 98.25 86 TYR A O 1
ATOM 697 N N . LEU A 1 87 ? -1.150 -1.704 16.340 1.00 98.44 87 LEU A N 1
ATOM 698 C CA . LEU A 1 87 ? -0.448 -1.037 15.238 1.00 98.44 87 LEU A CA 1
ATOM 699 C C . LEU A 1 87 ? 0.192 0.288 15.693 1.00 98.44 87 LEU A C 1
ATOM 701 O O . LEU A 1 87 ? 1.334 0.596 15.333 1.00 98.44 87 LEU A O 1
ATOM 705 N N . HIS A 1 88 ? -0.481 1.031 16.575 1.00 98.25 88 HIS A N 1
ATOM 706 C CA . HIS A 1 88 ? -0.000 2.308 17.102 1.00 98.25 88 HIS A CA 1
ATOM 707 C C . HIS A 1 88 ? 1.361 2.198 17.826 1.00 98.25 88 HIS A C 1
ATOM 709 O O . HIS A 1 88 ? 2.157 3.142 17.814 1.00 98.25 88 HIS A O 1
ATOM 715 N N . ILE A 1 89 ? 1.699 1.032 18.397 1.00 98.25 89 ILE A N 1
ATOM 716 C CA . ILE A 1 89 ? 2.991 0.791 19.068 1.00 98.25 89 ILE A CA 1
ATOM 717 C C . ILE A 1 89 ? 4.154 0.855 18.070 1.00 98.25 89 ILE A C 1
ATOM 719 O O . ILE A 1 89 ? 5.197 1.456 18.351 1.00 98.25 89 ILE A O 1
ATOM 723 N N . GLY A 1 90 ? 4.018 0.185 16.920 1.00 97.25 90 GLY A N 1
ATOM 724 C CA . GLY A 1 90 ? 5.041 0.184 15.871 1.00 97.25 90 GLY A CA 1
ATOM 725 C C . GLY A 1 90 ? 5.126 1.525 15.163 1.00 97.25 90 GLY A C 1
ATOM 726 O O . GLY A 1 90 ? 6.227 2.028 14.911 1.00 97.25 90 GLY A O 1
ATOM 727 N N . PHE A 1 91 ? 3.961 2.116 14.934 1.00 98.62 91 PHE A N 1
ATOM 728 C CA . PHE A 1 91 ? 3.811 3.441 14.379 1.00 98.62 91 PHE A CA 1
ATOM 729 C C . PHE A 1 91 ? 4.565 4.507 15.186 1.00 98.62 91 PHE A C 1
ATOM 731 O O . PHE A 1 91 ? 5.513 5.099 14.671 1.00 98.62 91 PHE A O 1
ATOM 738 N N . ASN A 1 92 ? 4.257 4.687 16.474 1.00 98.12 92 ASN A N 1
ATOM 739 C CA . ASN A 1 92 ? 4.858 5.762 17.274 1.00 98.12 92 ASN A CA 1
ATOM 740 C C . ASN A 1 92 ? 6.382 5.710 17.350 1.00 98.12 92 ASN A C 1
ATOM 742 O O . ASN A 1 92 ? 7.033 6.750 17.425 1.00 98.12 92 ASN A O 1
ATOM 746 N N . LYS A 1 93 ? 6.951 4.504 17.307 1.00 98.31 93 LYS A N 1
ATOM 747 C CA . LYS A 1 93 ? 8.398 4.294 17.397 1.00 98.31 93 LYS A CA 1
ATOM 748 C C . LYS A 1 93 ? 9.144 4.627 16.106 1.00 98.31 93 LYS A C 1
ATOM 750 O O . LYS A 1 93 ? 10.357 4.788 16.157 1.00 98.31 93 LYS A O 1
ATOM 755 N N . THR A 1 94 ? 8.468 4.653 14.955 1.00 98.56 94 THR A N 1
ATOM 756 C CA . THR A 1 94 ? 9.148 4.691 13.643 1.00 98.56 94 THR A CA 1
ATOM 757 C C . THR A 1 94 ? 8.521 5.639 12.617 1.00 98.56 94 THR A C 1
ATOM 759 O O . THR A 1 94 ? 9.014 5.720 11.491 1.00 98.56 94 THR A O 1
ATOM 762 N N . ALA A 1 95 ? 7.460 6.362 12.988 1.00 98.31 95 ALA A N 1
ATOM 763 C CA . ALA A 1 95 ? 6.741 7.264 12.096 1.00 98.31 95 ALA A CA 1
ATOM 764 C C . ALA A 1 95 ? 7.496 8.576 11.856 1.00 98.31 95 ALA A C 1
ATOM 766 O O . ALA A 1 95 ? 7.741 9.352 12.791 1.00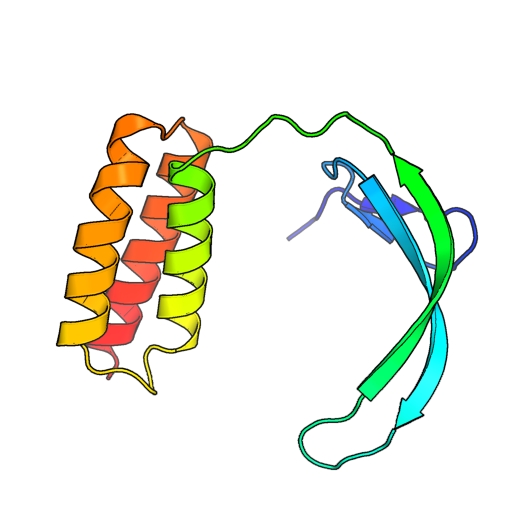 98.31 95 ALA A O 1
ATOM 767 N N . GLY A 1 96 ? 7.789 8.847 10.584 1.00 98.31 96 GLY A N 1
ATOM 768 C CA . GLY A 1 96 ? 8.171 10.166 10.103 1.00 98.31 96 GLY A CA 1
ATOM 769 C C . GLY A 1 96 ? 6.946 11.031 9.777 1.00 98.31 96 GLY A C 1
ATOM 770 O O . GLY A 1 96 ? 5.805 10.629 10.023 1.00 98.31 96 GLY A O 1
ATOM 771 N N . PRO A 1 97 ? 7.156 12.233 9.210 1.00 98.50 97 PRO A N 1
ATOM 772 C CA . PRO A 1 97 ? 6.068 13.158 8.885 1.00 98.50 97 PRO A CA 1
ATOM 773 C C . PRO A 1 97 ? 5.011 12.560 7.947 1.00 98.50 97 PRO A C 1
ATOM 775 O O . PRO A 1 97 ? 3.820 12.736 8.179 1.00 98.50 97 PRO A O 1
ATOM 778 N N . LYS A 1 98 ? 5.442 11.797 6.934 1.00 97.94 98 LYS A N 1
ATOM 779 C CA . LYS A 1 98 ? 4.539 11.181 5.948 1.00 97.94 98 LYS A CA 1
ATOM 780 C C . LYS A 1 98 ? 3.667 10.095 6.562 1.00 97.94 98 LYS A C 1
ATOM 782 O O . LYS A 1 98 ? 2.476 10.032 6.286 1.00 97.94 98 LYS A O 1
ATOM 787 N N . GLU A 1 99 ? 4.248 9.244 7.406 1.00 98.50 99 GLU A N 1
ATOM 788 C CA . GLU A 1 99 ? 3.474 8.215 8.094 1.00 98.50 99 GLU A CA 1
ATOM 789 C C . GLU A 1 99 ? 2.465 8.854 9.055 1.00 98.50 99 GLU A C 1
ATOM 791 O O . GLU A 1 99 ? 1.344 8.369 9.142 1.00 98.50 99 GLU A O 1
ATOM 796 N N . ARG A 1 100 ? 2.817 9.963 9.724 1.00 98.69 100 ARG A N 1
ATOM 797 C CA . ARG A 1 100 ? 1.892 10.707 10.599 1.00 98.69 100 ARG A CA 1
ATOM 798 C C . ARG A 1 100 ? 0.708 11.303 9.869 1.00 98.69 100 ARG A C 1
ATOM 800 O O . ARG A 1 100 ? -0.413 11.151 10.341 1.00 98.69 100 ARG A O 1
ATOM 807 N N . GLU A 1 101 ? 0.955 11.924 8.728 1.00 98.56 101 GLU A N 1
ATOM 808 C CA . GLU A 1 101 ? -0.106 12.433 7.864 1.00 98.56 101 GLU A CA 1
ATOM 809 C C . GLU A 1 101 ? -1.039 11.303 7.402 1.00 98.56 101 GLU A C 1
ATOM 811 O O . GLU A 1 101 ? -2.252 11.382 7.583 1.00 98.56 101 GLU A O 1
ATOM 816 N N . ALA A 1 102 ? -0.478 10.203 6.894 1.00 98.56 102 ALA A N 1
ATOM 817 C CA . ALA A 1 102 ? -1.275 9.069 6.435 1.00 98.56 102 ALA A CA 1
ATOM 818 C C . ALA A 1 102 ? -2.053 8.383 7.574 1.00 98.56 102 ALA A C 1
ATOM 820 O O . ALA A 1 102 ? -3.186 7.945 7.370 1.00 98.56 102 ALA A O 1
ATOM 821 N N . TRP A 1 103 ? -1.461 8.297 8.769 1.00 98.62 103 TRP A N 1
ATOM 822 C CA . TRP A 1 103 ? -2.117 7.750 9.955 1.00 98.62 103 TRP A CA 1
ATOM 823 C C . TRP A 1 103 ? -3.310 8.604 10.382 1.00 98.62 103 TRP A C 1
ATOM 825 O O . TRP A 1 103 ? -4.387 8.064 10.602 1.00 98.62 103 TRP A O 1
ATOM 835 N N . ASP A 1 104 ? -3.152 9.928 10.422 1.00 98.50 104 ASP A N 1
ATOM 836 C CA . ASP A 1 104 ? -4.248 10.850 10.731 1.00 98.50 104 ASP A CA 1
ATOM 837 C C . ASP A 1 104 ? -5.414 10.700 9.741 1.00 98.50 104 ASP A C 1
ATOM 839 O O . ASP A 1 104 ? -6.572 10.595 10.148 1.00 98.50 104 ASP A O 1
ATOM 843 N N . TRP A 1 105 ? -5.119 10.614 8.439 1.00 98.44 105 TRP A N 1
ATOM 844 C CA . TRP A 1 105 ? -6.149 10.397 7.422 1.00 98.44 105 TRP A CA 1
ATOM 845 C C . TRP A 1 105 ? -6.891 9.076 7.620 1.00 98.44 105 TRP A C 1
ATOM 847 O O . TRP A 1 105 ? -8.124 9.051 7.566 1.00 98.44 105 TRP A O 1
ATOM 857 N N . ILE A 1 106 ? -6.164 7.976 7.850 1.00 98.31 106 ILE A N 1
ATOM 858 C CA . ILE A 1 106 ? -6.791 6.657 7.936 1.00 98.31 106 ILE A CA 1
ATOM 859 C C . ILE A 1 106 ? -7.578 6.472 9.233 1.00 98.31 106 ILE A C 1
ATOM 861 O O . ILE A 1 106 ? -8.687 5.942 9.180 1.00 98.31 106 ILE A O 1
ATOM 865 N N . THR A 1 107 ? -7.083 6.946 10.381 1.00 97.56 107 THR A N 1
ATOM 866 C CA . THR A 1 107 ? -7.821 6.819 11.645 1.00 97.56 107 THR A CA 1
ATOM 867 C C . THR A 1 107 ? -9.074 7.681 11.642 1.00 97.56 107 THR A C 1
ATOM 869 O O . THR A 1 107 ? -10.131 7.187 12.024 1.00 97.56 107 THR A O 1
ATOM 872 N N . LYS A 1 108 ? -9.015 8.910 11.108 1.00 98.38 108 LYS A N 1
ATOM 873 C CA . LYS A 1 108 ? -10.212 9.749 10.926 1.00 98.38 108 LYS A CA 1
ATOM 874 C C . LYS A 1 108 ? -11.257 9.075 10.041 1.00 98.38 108 LYS A C 1
ATOM 876 O O . LYS A 1 108 ? -12.442 9.093 10.371 1.00 98.38 108 LYS A O 1
ATOM 881 N N . ALA A 1 109 ? -10.830 8.456 8.939 1.00 98.25 109 ALA A N 1
ATOM 882 C CA . ALA A 1 109 ? -11.730 7.727 8.049 1.00 98.25 109 ALA A CA 1
ATOM 883 C C . ALA A 1 109 ? -12.356 6.500 8.735 1.00 98.25 109 ALA A C 1
ATOM 885 O O . ALA A 1 109 ? -13.550 6.250 8.565 1.00 98.25 109 ALA A O 1
ATOM 886 N N . ILE A 1 110 ? -11.579 5.759 9.534 1.00 97.88 110 ILE A N 1
ATOM 887 C CA . ILE A 1 110 ? -12.076 4.626 10.331 1.00 97.88 110 ILE A CA 1
ATOM 888 C C . ILE A 1 110 ? -13.112 5.101 11.344 1.00 97.88 110 ILE A C 1
ATOM 890 O O . ILE A 1 110 ? -14.215 4.565 11.381 1.00 97.88 110 ILE A O 1
ATOM 894 N N . GLU A 1 111 ? -12.793 6.123 12.134 1.00 96.88 111 GLU A N 1
ATOM 895 C CA . GLU A 1 111 ? -13.707 6.671 13.133 1.00 96.88 111 GLU A CA 1
ATOM 896 C C . GLU A 1 111 ? -15.004 7.176 12.503 1.00 96.88 111 GLU A C 1
ATOM 898 O O . GLU A 1 111 ? -16.087 6.919 13.023 1.00 96.88 111 GLU A O 1
ATOM 903 N N . GLN A 1 112 ? -14.911 7.877 11.369 1.00 97.56 112 GLN A N 1
ATOM 904 C CA . GLN A 1 112 ? -16.087 8.313 10.630 1.00 97.56 112 GLN A CA 1
ATOM 905 C C . GLN A 1 112 ? -16.941 7.119 10.205 1.00 97.56 112 GLN A C 1
ATOM 907 O O . GLN A 1 112 ? -18.139 7.110 10.470 1.00 97.56 112 GLN A O 1
ATOM 912 N N . LYS A 1 113 ? -16.333 6.094 9.604 1.00 96.88 113 LYS A N 1
ATOM 913 C CA . LYS A 1 113 ? -17.056 4.902 9.158 1.00 96.88 113 LYS A CA 1
ATOM 914 C C . LYS A 1 113 ? -17.680 4.118 10.310 1.00 96.88 113 LYS A C 1
ATOM 916 O O . LYS A 1 113 ? -18.782 3.618 10.150 1.00 96.88 113 LYS A O 1
ATOM 921 N N . LEU A 1 114 ? -17.023 4.046 11.468 1.00 96.00 114 LEU A N 1
ATOM 922 C CA . LEU A 1 114 ? -17.575 3.388 12.655 1.00 96.00 114 LEU A CA 1
ATOM 923 C C . LEU A 1 114 ? -18.783 4.133 13.230 1.00 96.00 114 LEU A C 1
ATOM 925 O O . LEU A 1 114 ? -19.651 3.488 13.800 1.00 96.00 114 LEU A O 1
ATOM 929 N N . ARG A 1 115 ? -18.846 5.464 13.087 1.00 94.94 115 ARG A N 1
ATOM 930 C CA . ARG A 1 115 ? -20.017 6.265 13.488 1.00 94.94 115 ARG A CA 1
ATOM 931 C C . ARG A 1 115 ? -21.196 6.147 12.521 1.00 94.94 115 ARG A C 1
ATOM 933 O O . ARG A 1 115 ? -22.316 6.449 12.910 1.00 94.94 115 ARG A O 1
ATOM 940 N N . GLU A 1 116 ? -20.932 5.799 11.264 1.00 93.69 116 GLU A N 1
ATOM 941 C CA . GLU A 1 116 ? -21.949 5.630 10.217 1.00 93.69 116 GLU A CA 1
ATOM 942 C C . GLU A 1 116 ? -22.619 4.241 10.246 1.00 93.69 116 GLU A C 1
ATOM 944 O O . GLU A 1 116 ? -23.618 4.049 9.552 1.00 93.69 116 GLU A O 1
ATOM 949 N N . LEU A 1 117 ? -22.058 3.286 11.000 1.00 86.88 117 LEU A N 1
ATOM 950 C CA . LEU A 1 117 ? -22.577 1.925 11.192 1.00 86.88 117 LEU A CA 1
ATOM 951 C C . LEU A 1 117 ? -23.622 1.862 12.309 1.00 86.88 117 LEU A C 1
ATOM 953 O O . LEU A 1 117 ? -24.609 1.119 12.111 1.00 86.88 117 LEU A O 1
#

Sequence (117 aa):
YEWPLKKAKKIDGHFLEGTLAHCEVKLTHVDDDPVRPKLFCQSVHRVNHSAFKGFNRAQLSVLEAAILLSRINRLSSAKIHTELEYLHIGFNKTAGPKEREAWDWITKAIEQKLREL

pLDDT: mean 96.99, std 4.25, range [55.78, 98.69]

Secondary structure (DSSP, 8-state):
----EEE-SSSS-EEETT-SEEEEEEEEEEE--SS--EEEEEEEEEEE-S------HHHHHHHHHHHHHHTGGGS-HHHHHHHHHHHHHHHHHH--HHHHHHHHHHHHHHHHHHHH-

Foldseek 3Di:
DDFQWDADDPDRDIDGPPDQKDFDWDFDDWQDDPPDIDTDIDTPDIDGPHDDPDDALLVVLLVVLQVLLVCVVPDDPVVSVVSNVVSVVSNVVGPDPVSVVSNVVSVVSSVVVNVVD

Radius of gyration: 18.33 Å; chains: 1; bounding box: 39×32×44 Å